Protein AF-A0ABD3W2B3-F1 (afdb_monomer_lite)

Sequence (130 aa):
MLRKELNAIHKDKLRQQSLKRHQSCDLVMLSTSSATTSIPDLVMSLMLSTSSATTSIPDLVMSMMLSTSSATTSIPDLVKSLMLSTSSATTSIPDLVVSMMLSTSSATTSIPDLVMSMMLPKQLSYYKYP

pLDDT: mean 70.66, std 10.58, range [43.78, 86.06]

Structure (mmCIF, N/CA/C/O backbone):
data_AF-A0ABD3W2B3-F1
#
_entry.id   AF-A0ABD3W2B3-F1
#
loop_
_atom_site.group_PDB
_atom_site.id
_atom_site.type_symbol
_atom_site.label_atom_id
_atom_site.label_alt_id
_atom_site.label_comp_id
_atom_site.label_asym_id
_atom_site.label_entity_id
_atom_site.label_seq_id
_atom_site.pdbx_PDB_ins_code
_atom_site.Cartn_x
_atom_site.Cartn_y
_atom_site.Cartn_z
_atom_site.occupancy
_atom_site.B_iso_or_equiv
_atom_site.auth_seq_id
_atom_site.auth_comp_id
_atom_site.auth_asym_id
_atom_site.auth_atom_id
_atom_site.pdbx_PDB_model_num
ATOM 1 N N . MET A 1 1 ? 26.227 -6.072 -41.395 1.00 60.66 1 MET A N 1
ATOM 2 C CA . MET A 1 1 ? 26.556 -6.548 -40.032 1.00 60.66 1 MET A CA 1
ATOM 3 C C . MET A 1 1 ? 26.415 -5.426 -38.999 1.00 60.66 1 MET A C 1
ATOM 5 O O . MET A 1 1 ? 25.561 -5.536 -38.133 1.00 60.66 1 MET A O 1
ATOM 9 N N . LEU A 1 2 ? 27.101 -4.293 -39.193 1.00 55.41 2 LEU A N 1
ATOM 10 C CA . LEU A 1 2 ? 27.099 -3.106 -38.312 1.00 55.41 2 LEU A CA 1
ATOM 11 C C . LEU A 1 2 ? 25.719 -2.542 -37.897 1.00 55.41 2 LEU A C 1
ATOM 13 O O . LEU A 1 2 ? 25.548 -2.106 -36.766 1.00 55.41 2 LEU A O 1
ATOM 17 N N . ARG A 1 3 ? 24.701 -2.573 -38.772 1.00 58.00 3 ARG A N 1
ATOM 18 C CA . ARG A 1 3 ? 23.355 -2.056 -38.435 1.00 58.00 3 ARG A CA 1
ATOM 19 C C . ARG A 1 3 ? 22.603 -2.905 -37.399 1.00 58.00 3 ARG A C 1
ATOM 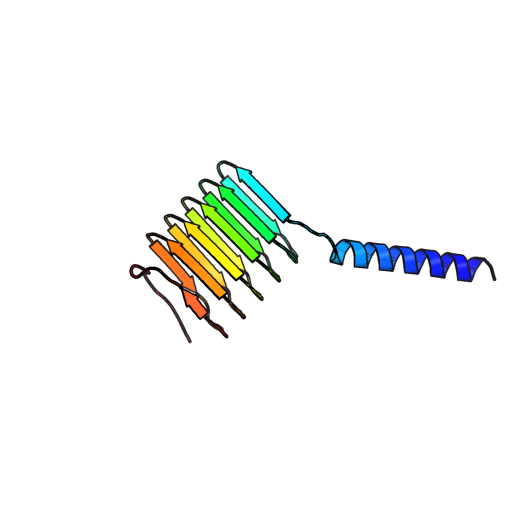21 O O . ARG A 1 3 ? 21.794 -2.368 -36.653 1.00 58.00 3 ARG A O 1
ATOM 28 N N . LYS A 1 4 ? 22.851 -4.222 -37.353 1.00 61.97 4 LYS A N 1
ATOM 29 C CA . LYS A 1 4 ? 22.200 -5.120 -36.381 1.00 61.97 4 LYS A CA 1
ATOM 30 C C . LYS A 1 4 ? 22.791 -4.930 -34.981 1.00 61.97 4 LYS A C 1
ATOM 32 O O . LYS A 1 4 ? 22.036 -4.849 -34.021 1.00 61.97 4 LYS A O 1
ATOM 37 N N . GLU A 1 5 ? 24.110 -4.766 -34.910 1.00 58.91 5 GLU A N 1
ATOM 38 C CA . GLU A 1 5 ? 24.858 -4.419 -33.693 1.00 58.91 5 GLU A CA 1
ATOM 39 C C . GLU A 1 5 ? 24.374 -3.087 -33.099 1.00 58.91 5 GLU A C 1
ATOM 41 O O . GLU A 1 5 ? 24.026 -3.019 -31.924 1.00 58.91 5 GLU A O 1
ATOM 46 N N . LEU A 1 6 ? 24.234 -2.044 -33.928 1.00 57.84 6 LEU A N 1
ATOM 47 C CA . LEU A 1 6 ? 23.780 -0.726 -33.468 1.00 57.84 6 LEU A CA 1
ATOM 48 C C . LEU A 1 6 ? 22.356 -0.761 -32.884 1.00 57.84 6 LEU A C 1
ATOM 50 O O . LEU A 1 6 ? 22.086 -0.141 -31.856 1.00 57.84 6 LEU A O 1
ATOM 54 N N . ASN A 1 7 ? 21.455 -1.528 -33.503 1.00 64.69 7 ASN A N 1
ATOM 55 C CA . ASN A 1 7 ? 20.090 -1.703 -33.004 1.00 64.69 7 ASN A CA 1
ATOM 56 C C . ASN A 1 7 ? 20.044 -2.522 -31.706 1.00 64.69 7 ASN A C 1
ATOM 58 O O . ASN A 1 7 ? 19.216 -2.239 -30.839 1.00 64.69 7 ASN A O 1
ATOM 62 N N . ALA A 1 8 ? 20.930 -3.510 -31.549 1.00 64.44 8 ALA A N 1
ATOM 63 C CA . ALA A 1 8 ? 21.057 -4.275 -30.312 1.00 64.44 8 ALA A CA 1
ATOM 64 C C . ALA A 1 8 ? 21.558 -3.388 -29.163 1.00 64.44 8 ALA A C 1
ATOM 66 O O . ALA A 1 8 ? 20.951 -3.387 -28.096 1.00 64.44 8 ALA A O 1
ATOM 67 N N . ILE A 1 9 ? 22.569 -2.551 -29.416 1.00 64.25 9 ILE A N 1
ATOM 68 C CA . ILE A 1 9 ? 23.102 -1.582 -28.447 1.00 64.25 9 ILE A CA 1
ATOM 69 C C . ILE A 1 9 ? 22.035 -0.552 -28.057 1.00 64.25 9 ILE A C 1
ATOM 71 O O . ILE A 1 9 ? 21.888 -0.225 -26.883 1.00 64.25 9 ILE A O 1
ATOM 75 N N . HIS A 1 10 ? 21.248 -0.053 -29.015 1.00 64.12 10 HIS A N 1
ATOM 76 C CA . HIS A 1 10 ? 20.179 0.905 -28.722 1.00 64.12 10 HIS A CA 1
ATOM 77 C C . HIS A 1 10 ? 19.052 0.277 -27.888 1.00 64.12 10 HIS A C 1
ATOM 79 O O . HIS A 1 10 ? 18.566 0.886 -26.936 1.00 64.12 10 HIS A O 1
ATOM 85 N N . LYS A 1 11 ? 18.673 -0.969 -28.196 1.00 63.16 11 LYS A N 1
ATOM 86 C CA . LYS A 1 11 ? 17.676 -1.730 -27.432 1.00 63.16 11 LYS A CA 1
ATOM 87 C C . LYS A 1 11 ? 18.167 -2.063 -26.024 1.00 63.16 11 LYS A C 1
ATOM 89 O O . LYS A 1 11 ? 17.379 -2.003 -25.084 1.00 63.16 11 LYS A O 1
ATOM 94 N N . ASP A 1 12 ? 19.450 -2.375 -25.876 1.00 67.69 12 ASP A N 1
ATOM 95 C CA . ASP A 1 12 ? 20.059 -2.626 -24.574 1.00 67.69 12 ASP A CA 1
ATOM 96 C C . ASP A 1 12 ? 20.162 -1.336 -23.758 1.00 67.69 12 ASP A C 1
ATOM 98 O O . ASP A 1 12 ? 19.796 -1.317 -22.592 1.00 67.69 12 ASP A O 1
ATOM 102 N N . LYS A 1 13 ? 20.488 -0.203 -24.391 1.00 67.00 13 LYS A N 1
ATOM 103 C CA . LYS A 1 13 ? 20.462 1.118 -23.748 1.00 67.00 13 LYS A CA 1
ATOM 104 C C . LYS A 1 13 ? 19.061 1.511 -23.276 1.00 67.00 13 LYS A C 1
ATOM 106 O O . LYS A 1 13 ? 18.927 2.033 -22.175 1.00 67.00 13 LYS A O 1
ATOM 111 N N . LEU A 1 14 ? 18.019 1.215 -24.058 1.00 56.56 14 LEU A N 1
ATOM 112 C CA . LEU 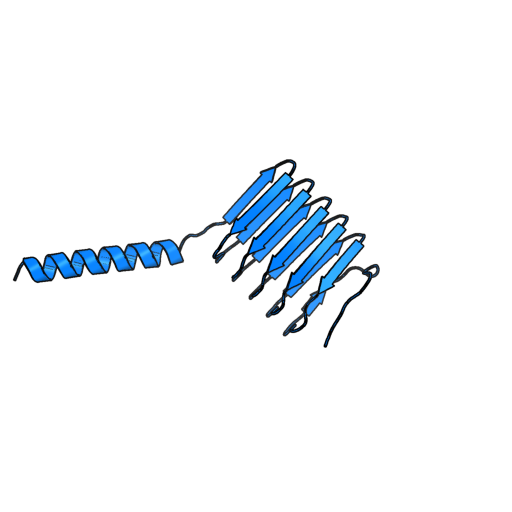A 1 14 ? 16.621 1.413 -23.654 1.00 56.56 14 LEU A CA 1
ATOM 113 C C . LEU A 1 14 ? 16.209 0.466 -22.519 1.00 56.56 14 LEU A C 1
ATOM 115 O O . LEU A 1 14 ? 15.501 0.883 -21.604 1.00 56.56 14 LEU A O 1
ATOM 119 N N . ARG A 1 15 ? 16.684 -0.786 -22.529 1.00 57.91 15 ARG A N 1
ATOM 120 C CA . ARG A 1 15 ? 16.473 -1.730 -21.422 1.00 57.91 15 ARG A CA 1
ATOM 121 C C . ARG A 1 15 ? 17.190 -1.296 -20.153 1.00 57.91 15 ARG A C 1
ATOM 123 O O . ARG A 1 15 ? 16.558 -1.295 -19.108 1.00 57.91 15 ARG A O 1
ATOM 130 N N . GLN A 1 16 ? 18.438 -0.853 -20.246 1.00 50.25 16 GLN A N 1
ATOM 131 C CA . GLN A 1 16 ? 19.208 -0.297 -19.137 1.00 50.25 16 GLN A CA 1
ATOM 132 C C . GLN A 1 16 ? 18.590 1.008 -18.629 1.00 50.25 16 GLN A C 1
ATOM 134 O O . GLN A 1 16 ? 18.539 1.222 -17.429 1.00 50.25 16 GLN A O 1
ATOM 139 N N . GLN A 1 17 ? 18.049 1.863 -19.501 1.00 49.47 17 GLN A N 1
ATOM 140 C CA . GLN A 1 17 ? 17.324 3.071 -19.100 1.00 49.47 17 GLN A CA 1
ATOM 141 C C . GLN A 1 17 ? 16.005 2.732 -18.395 1.00 49.47 17 GLN A C 1
ATOM 143 O O . GLN A 1 17 ? 15.679 3.350 -17.386 1.00 49.47 17 GLN A O 1
ATOM 148 N N . SER A 1 18 ? 15.263 1.731 -18.876 1.00 51.53 18 SER A N 1
ATOM 149 C CA . SER A 1 18 ? 14.045 1.257 -18.211 1.00 51.53 18 SER A CA 1
ATOM 150 C C . SER A 1 18 ? 14.353 0.548 -16.888 1.00 51.53 18 SER A C 1
ATOM 152 O O . SER A 1 18 ? 13.635 0.751 -15.916 1.00 51.53 18 SER A O 1
ATOM 154 N N . LEU A 1 19 ? 15.450 -0.210 -16.818 1.00 47.72 19 LEU A N 1
ATOM 155 C CA . LEU A 1 19 ? 15.936 -0.846 -15.594 1.00 47.72 19 LEU A CA 1
ATOM 156 C C . LEU A 1 19 ? 16.465 0.195 -14.597 1.00 47.72 19 LEU A C 1
ATOM 158 O O . LEU A 1 19 ? 16.249 0.055 -13.401 1.00 47.72 19 LEU A O 1
ATOM 162 N N . LYS A 1 20 ? 17.064 1.290 -15.084 1.00 47.66 20 LYS A N 1
ATOM 163 C CA . LYS A 1 20 ? 17.516 2.424 -14.266 1.00 47.66 20 LYS A CA 1
ATOM 164 C C . LYS A 1 20 ? 16.359 3.259 -13.725 1.00 47.66 20 LYS A C 1
ATOM 166 O O . LYS A 1 20 ? 16.455 3.740 -12.605 1.00 47.66 20 LYS A O 1
ATOM 171 N N . ARG A 1 21 ? 15.240 3.361 -14.457 1.00 50.12 21 ARG A N 1
ATOM 172 C CA . ARG A 1 21 ? 13.974 3.881 -13.905 1.00 50.12 21 ARG A CA 1
ATOM 173 C C . ARG A 1 21 ? 13.383 2.950 -12.839 1.00 50.12 21 ARG A C 1
ATOM 175 O O . ARG A 1 21 ? 12.818 3.442 -11.877 1.00 50.12 21 ARG A O 1
ATOM 182 N N . HIS A 1 22 ? 13.582 1.636 -12.963 1.00 45.41 22 HIS A N 1
ATOM 183 C CA . HIS A 1 22 ? 13.223 0.655 -11.926 1.00 45.41 22 HIS A CA 1
ATOM 184 C C . HIS A 1 22 ? 14.216 0.579 -10.749 1.00 45.41 22 HIS A C 1
ATOM 186 O O . HIS A 1 22 ? 13.943 -0.102 -9.766 1.00 45.41 22 HIS A O 1
ATOM 192 N N . GLN A 1 23 ? 15.347 1.285 -10.824 1.00 43.78 23 GLN A N 1
ATOM 193 C CA . GLN A 1 23 ? 16.321 1.448 -9.741 1.00 43.78 23 GLN A CA 1
ATOM 194 C C . GLN A 1 23 ? 16.376 2.898 -9.242 1.00 43.78 23 GLN A C 1
ATOM 196 O O . GLN A 1 23 ? 17.385 3.301 -8.664 1.00 43.78 23 GLN A O 1
ATOM 201 N N . SER A 1 24 ? 15.331 3.703 -9.483 1.00 49.75 24 SER A N 1
ATOM 202 C CA . SER A 1 24 ? 15.265 5.054 -8.927 1.00 49.75 24 SER A CA 1
ATOM 203 C C . SER A 1 24 ? 15.166 4.941 -7.408 1.00 49.75 24 SER A C 1
ATOM 205 O O . SER A 1 24 ? 14.122 4.618 -6.842 1.00 49.75 24 SER A O 1
ATOM 207 N N . CYS A 1 25 ? 16.316 5.106 -6.761 1.00 47.88 25 CYS A N 1
ATOM 208 C CA . CYS A 1 25 ? 16.506 5.206 -5.325 1.00 47.88 25 CYS A CA 1
ATOM 209 C C . CYS A 1 25 ? 15.833 6.484 -4.804 1.00 47.88 25 CYS A C 1
ATOM 211 O O . CYS A 1 25 ? 16.513 7.390 -4.330 1.00 47.88 25 CYS A O 1
ATOM 213 N N . ASP A 1 26 ? 14.515 6.597 -4.922 1.00 62.06 26 ASP A N 1
ATOM 214 C CA . ASP A 1 26 ? 13.806 7.801 -4.515 1.00 62.06 26 ASP A CA 1
ATOM 215 C C . ASP A 1 26 ? 13.458 7.683 -3.032 1.00 62.06 26 ASP A C 1
ATOM 217 O O . ASP A 1 26 ? 12.438 7.120 -2.633 1.00 62.06 26 ASP A O 1
ATOM 221 N N . LEU A 1 27 ? 14.369 8.188 -2.198 1.00 61.72 27 LEU A N 1
ATOM 222 C CA . LEU A 1 27 ? 13.975 8.764 -0.922 1.00 61.72 27 LEU A CA 1
ATOM 223 C C . LEU A 1 27 ? 13.389 10.137 -1.246 1.00 61.72 27 LEU A C 1
ATOM 225 O O . LEU A 1 27 ? 14.116 11.091 -1.521 1.00 61.72 27 LEU A O 1
ATOM 229 N N . VAL A 1 28 ? 12.065 10.225 -1.234 1.00 67.38 28 VAL A N 1
ATOM 230 C CA . VAL A 1 28 ? 11.356 11.485 -1.453 1.00 67.38 28 VAL A CA 1
ATOM 231 C C . VAL A 1 28 ? 11.123 12.138 -0.094 1.00 67.38 28 VAL A C 1
ATOM 233 O O . VAL A 1 28 ? 10.443 11.565 0.755 1.00 67.38 28 VAL A O 1
ATOM 236 N N . MET A 1 29 ? 11.700 13.321 0.128 1.00 66.38 29 MET A N 1
ATOM 237 C CA . MET A 1 29 ? 11.490 14.116 1.342 1.00 66.38 29 MET A CA 1
ATOM 238 C C . MET A 1 29 ? 10.773 15.414 0.979 1.00 66.38 29 MET A C 1
ATOM 240 O O . MET A 1 29 ? 11.328 16.251 0.267 1.00 66.38 29 MET A O 1
ATOM 244 N N . LEU A 1 30 ? 9.538 15.577 1.452 1.00 66.50 30 LEU A N 1
ATOM 245 C CA . LEU A 1 30 ? 8.745 16.789 1.239 1.00 66.50 30 LEU A CA 1
ATOM 246 C C . LEU A 1 30 ? 8.407 17.441 2.585 1.00 66.50 30 LEU A C 1
ATOM 248 O O . LEU A 1 30 ? 7.863 16.793 3.481 1.00 66.50 30 LEU A O 1
ATOM 252 N N . SER A 1 31 ? 8.688 18.742 2.683 1.00 65.94 31 SER A N 1
ATOM 253 C CA . SER A 1 31 ? 8.371 19.578 3.845 1.00 65.94 31 SER A CA 1
ATOM 254 C C . SER A 1 31 ? 7.677 20.856 3.381 1.00 65.94 31 SER A C 1
ATOM 256 O O . SER A 1 31 ? 8.320 21.772 2.872 1.00 65.94 31 SER A O 1
ATOM 258 N N . THR A 1 32 ? 6.355 20.912 3.519 1.00 65.75 32 THR A N 1
ATOM 259 C CA . THR A 1 32 ? 5.508 22.038 3.089 1.00 65.75 32 THR A CA 1
ATOM 260 C C . THR A 1 32 ? 4.353 22.240 4.073 1.00 65.75 32 THR A C 1
ATOM 262 O O . THR A 1 32 ? 4.026 21.356 4.856 1.00 65.75 32 THR A O 1
ATOM 265 N N . SER A 1 33 ? 3.685 23.396 4.059 1.00 63.75 33 SER A N 1
ATOM 266 C CA . SER A 1 33 ? 2.498 23.602 4.910 1.00 63.75 33 SER A CA 1
ATOM 267 C C . SER A 1 33 ? 1.337 22.672 4.524 1.00 63.75 33 SER A C 1
ATOM 269 O O . SER A 1 33 ? 0.591 22.211 5.383 1.00 63.75 33 SER A O 1
ATOM 271 N N . SER A 1 34 ? 1.215 22.344 3.237 1.00 67.62 34 SER A N 1
ATOM 272 C CA . SER A 1 34 ? 0.269 21.364 2.704 1.00 67.62 34 SER A CA 1
ATOM 273 C C . SER A 1 34 ? 0.904 20.641 1.522 1.00 67.62 34 SER A C 1
ATOM 275 O O . SER A 1 34 ? 1.612 21.272 0.732 1.00 67.62 34 SER A O 1
ATOM 277 N N . ALA A 1 35 ? 0.648 19.343 1.381 1.00 67.06 35 ALA A N 1
ATOM 278 C CA . ALA A 1 35 ? 1.117 18.559 0.243 1.00 67.06 35 ALA A CA 1
ATOM 279 C C . ALA A 1 35 ? 0.013 17.666 -0.316 1.00 67.06 35 ALA A C 1
ATOM 281 O O . ALA A 1 35 ? -0.679 16.970 0.428 1.00 67.06 35 ALA A O 1
ATOM 282 N N . THR A 1 36 ? -0.085 17.662 -1.641 1.00 71.69 36 THR A N 1
ATOM 283 C CA . THR A 1 36 ? -0.823 16.652 -2.393 1.00 71.69 36 THR A CA 1
ATOM 284 C C . THR A 1 36 ? 0.183 15.925 -3.260 1.00 71.69 36 THR A C 1
ATOM 286 O O . THR A 1 36 ? 0.768 16.525 -4.163 1.00 71.69 36 THR A O 1
ATOM 289 N N . THR A 1 37 ? 0.405 14.650 -2.965 1.00 67.44 37 THR A N 1
ATOM 290 C CA . THR A 1 37 ? 1.449 13.858 -3.610 1.00 67.44 37 THR A CA 1
ATOM 291 C C . THR A 1 37 ? 0.816 12.644 -4.272 1.00 67.44 37 THR A C 1
ATOM 293 O O . THR A 1 37 ? 0.162 11.834 -3.613 1.00 67.44 37 THR A O 1
ATOM 296 N N . SER A 1 38 ? 1.024 12.521 -5.581 1.00 70.88 38 SER A N 1
ATOM 297 C CA . SER A 1 38 ? 0.655 11.343 -6.364 1.00 70.88 38 SER A CA 1
ATOM 298 C C . SER A 1 38 ? 1.928 10.733 -6.928 1.00 70.88 38 SER A C 1
ATOM 300 O O . SER A 1 38 ? 2.562 11.339 -7.793 1.00 70.88 38 SER A O 1
ATOM 302 N N . ILE A 1 39 ? 2.309 9.559 -6.433 1.00 67.62 39 ILE A N 1
ATOM 303 C CA . ILE A 1 39 ? 3.499 8.836 -6.898 1.00 67.62 39 ILE A CA 1
ATOM 304 C C . ILE A 1 39 ? 3.010 7.532 -7.521 1.00 67.62 39 ILE A C 1
ATOM 306 O O . ILE A 1 39 ? 2.407 6.752 -6.794 1.00 67.62 39 ILE A O 1
ATOM 310 N N . PRO A 1 40 ? 3.215 7.300 -8.831 1.00 64.69 40 PRO A N 1
ATOM 311 C CA . PRO A 1 40 ? 2.710 6.098 -9.490 1.00 64.69 40 PRO A CA 1
ATOM 312 C C . PRO A 1 40 ? 3.365 4.823 -8.947 1.00 64.69 40 PRO A C 1
ATOM 314 O O . PRO A 1 40 ? 2.643 3.895 -8.621 1.00 64.69 40 PRO A O 1
ATOM 317 N N . ASP A 1 41 ? 4.687 4.832 -8.750 1.00 67.88 41 ASP A N 1
ATOM 318 C CA . ASP A 1 41 ? 5.432 3.700 -8.194 1.00 67.88 41 ASP A CA 1
ATOM 319 C C . ASP A 1 41 ? 6.435 4.207 -7.158 1.00 67.88 41 ASP A C 1
ATOM 321 O O . ASP A 1 41 ? 7.282 5.050 -7.480 1.00 67.88 41 ASP A O 1
ATOM 325 N N . LEU A 1 42 ? 6.386 3.689 -5.928 1.00 68.06 42 LEU A N 1
ATOM 326 C CA . LEU A 1 42 ? 7.415 3.971 -4.930 1.00 68.06 42 LEU A CA 1
ATOM 327 C C . LEU A 1 42 ? 8.089 2.690 -4.439 1.00 68.06 42 LEU A C 1
ATOM 329 O O . LEU A 1 42 ? 7.527 1.887 -3.691 1.00 68.06 42 LEU A O 1
ATOM 333 N N . VAL A 1 43 ? 9.359 2.540 -4.814 1.00 64.44 43 VAL A N 1
ATOM 334 C CA . VAL A 1 43 ? 10.129 1.322 -4.531 1.00 64.44 43 VAL A CA 1
ATOM 335 C C . VAL A 1 43 ? 10.837 1.372 -3.171 1.00 64.44 43 VAL A C 1
ATOM 337 O O . VAL A 1 43 ? 11.037 0.322 -2.563 1.00 64.44 43 VAL A O 1
ATOM 340 N N . MET A 1 44 ? 11.211 2.564 -2.678 1.00 71.00 44 MET A N 1
ATOM 341 C CA . MET A 1 44 ? 12.133 2.712 -1.538 1.00 71.00 44 MET A CA 1
ATOM 342 C C . MET A 1 44 ? 11.561 3.459 -0.329 1.00 71.00 44 MET A C 1
ATOM 344 O O . MET A 1 44 ? 11.269 2.818 0.679 1.00 71.00 44 MET A O 1
ATOM 348 N N . SER A 1 45 ? 11.421 4.789 -0.337 1.00 77.12 45 SER A N 1
ATOM 349 C CA . SER A 1 45 ? 10.869 5.484 0.839 1.00 77.12 45 SER A CA 1
ATOM 350 C C . SER A 1 45 ? 10.271 6.853 0.555 1.00 77.12 45 SER A C 1
ATOM 352 O O . SER A 1 45 ? 10.880 7.671 -0.126 1.00 77.12 45 SER A O 1
ATOM 354 N N . LEU A 1 46 ? 9.117 7.139 1.162 1.00 76.94 46 LEU A N 1
ATOM 355 C CA . LEU A 1 46 ? 8.532 8.483 1.202 1.00 76.94 46 LEU A CA 1
ATOM 356 C C . LEU A 1 46 ? 8.537 8.987 2.639 1.00 76.94 46 LEU A C 1
ATOM 358 O O . LEU A 1 46 ? 7.978 8.335 3.518 1.00 76.94 46 LEU A O 1
ATOM 362 N N . MET A 1 47 ? 9.118 10.162 2.858 1.00 79.31 47 MET A N 1
ATOM 363 C CA . MET A 1 47 ? 8.974 10.919 4.097 1.00 79.31 47 MET A CA 1
ATOM 364 C C . MET A 1 47 ? 8.247 12.230 3.811 1.00 79.31 47 MET A C 1
ATOM 366 O O . MET A 1 47 ? 8.711 13.048 3.013 1.00 79.31 47 MET A O 1
ATOM 370 N N . LEU A 1 48 ? 7.115 12.440 4.477 1.00 74.62 48 LEU A N 1
ATOM 371 C CA . LEU A 1 48 ? 6.309 13.645 4.319 1.00 74.62 48 LEU A CA 1
ATOM 372 C C . LEU A 1 48 ? 6.039 14.287 5.677 1.00 74.62 48 LEU A C 1
ATOM 374 O O . LEU A 1 48 ? 5.433 13.662 6.550 1.00 74.62 48 LEU A O 1
ATOM 378 N N . SER A 1 49 ? 6.456 15.544 5.820 1.00 77.38 49 SER A N 1
ATOM 379 C CA . SER A 1 49 ? 6.271 16.338 7.035 1.00 77.38 49 SER A CA 1
ATOM 380 C C . SER A 1 49 ? 5.539 17.633 6.704 1.00 77.38 49 SER A C 1
ATOM 382 O O . SER A 1 49 ? 6.139 18.586 6.208 1.00 77.38 49 SER A O 1
ATOM 384 N N . THR A 1 50 ? 4.230 17.676 6.947 1.00 72.88 50 THR A N 1
ATOM 385 C CA . THR A 1 50 ? 3.368 18.810 6.566 1.00 72.88 50 THR A CA 1
ATOM 386 C C . THR A 1 50 ? 2.262 19.050 7.587 1.00 72.88 50 THR A C 1
ATOM 388 O O . THR A 1 50 ? 1.975 18.186 8.402 1.00 72.88 50 THR A O 1
ATOM 391 N N . SER A 1 51 ? 1.586 20.201 7.580 1.00 73.00 51 SER A N 1
ATOM 392 C CA . SER A 1 51 ? 0.401 20.364 8.445 1.00 73.00 51 SER A CA 1
ATOM 393 C C . SER A 1 51 ? -0.778 19.528 7.934 1.00 73.00 51 SER A C 1
ATOM 395 O O . SER A 1 51 ? -1.506 18.932 8.727 1.00 73.00 51 SER A O 1
ATOM 397 N N . SER A 1 52 ? -0.932 19.434 6.612 1.00 72.94 52 SER A N 1
ATOM 398 C CA . SER A 1 52 ? -1.930 18.593 5.948 1.00 72.94 52 SER A CA 1
ATOM 399 C C . SER A 1 52 ? -1.307 17.823 4.786 1.00 72.94 52 SER A C 1
ATOM 401 O O . SER A 1 52 ? -0.515 18.385 4.020 1.00 72.94 52 SER A O 1
ATOM 403 N N . ALA A 1 53 ? -1.652 16.545 4.643 1.00 74.31 53 ALA A N 1
ATOM 404 C CA . ALA A 1 53 ? -1.207 15.720 3.526 1.00 74.31 53 ALA A CA 1
ATOM 405 C C . ALA A 1 53 ? -2.345 14.916 2.906 1.00 74.31 53 ALA A C 1
ATOM 407 O O . ALA A 1 53 ? -3.133 14.282 3.608 1.00 74.31 53 ALA A O 1
ATOM 408 N N . THR A 1 54 ? -2.369 14.890 1.577 1.00 78.69 54 THR A N 1
ATOM 409 C CA . THR A 1 54 ? -3.114 13.901 0.797 1.00 78.69 54 THR A CA 1
ATOM 410 C C . THR A 1 54 ? -2.129 13.126 -0.062 1.00 78.69 54 THR A C 1
ATOM 412 O O . THR A 1 54 ? -1.470 13.704 -0.929 1.00 78.69 54 THR A O 1
ATOM 415 N N . THR A 1 55 ? -2.025 11.824 0.181 1.00 76.69 55 THR A N 1
ATOM 416 C CA . THR A 1 55 ? -1.059 10.954 -0.490 1.00 76.69 55 THR A CA 1
ATOM 417 C C . THR A 1 55 ? -1.786 9.805 -1.174 1.00 76.69 55 THR A C 1
ATOM 419 O O . THR A 1 55 ? -2.540 9.071 -0.534 1.00 76.69 55 THR A O 1
ATOM 422 N N . SER A 1 56 ? -1.533 9.640 -2.471 1.00 79.00 56 SER A N 1
ATOM 423 C CA . SER A 1 56 ? -2.023 8.512 -3.262 1.00 79.00 56 SER A CA 1
ATOM 424 C C . SER A 1 56 ? -0.843 7.811 -3.918 1.00 79.00 56 SER A C 1
ATOM 426 O O . SER A 1 56 ? -0.115 8.430 -4.700 1.00 79.00 56 SER A O 1
ATOM 428 N N . ILE A 1 57 ? -0.654 6.534 -3.597 1.00 73.31 57 ILE A N 1
ATOM 429 C CA . ILE A 1 57 ? 0.404 5.700 -4.176 1.00 73.31 57 ILE A CA 1
ATOM 430 C C . ILE A 1 57 ? -0.216 4.360 -4.555 1.00 73.31 57 ILE A C 1
ATOM 432 O O . ILE A 1 57 ? -0.603 3.646 -3.639 1.00 73.31 57 ILE A O 1
ATOM 436 N N . PRO A 1 58 ? -0.344 4.030 -5.851 1.00 74.56 58 PRO A N 1
ATOM 437 C CA . PRO A 1 58 ? -0.817 2.726 -6.307 1.00 74.56 58 PRO A CA 1
ATOM 438 C C . PRO A 1 58 ? 0.002 1.580 -5.704 1.00 74.56 58 PRO A C 1
ATOM 440 O O . PRO A 1 58 ? -0.562 0.758 -4.987 1.00 74.56 58 PRO A O 1
ATOM 443 N N . ASP A 1 59 ? 1.327 1.632 -5.885 1.00 73.25 59 ASP A N 1
ATOM 444 C CA . ASP A 1 59 ? 2.235 0.560 -5.480 1.00 73.25 59 ASP A CA 1
ATOM 445 C C . ASP A 1 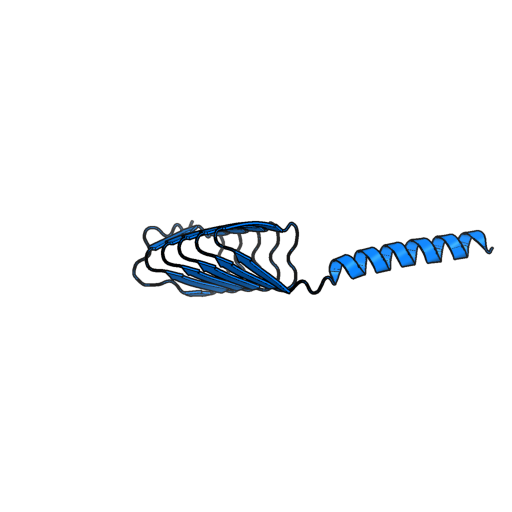59 ? 3.331 1.084 -4.540 1.00 73.25 59 ASP A C 1
ATOM 447 O O . ASP A 1 59 ? 4.223 1.848 -4.942 1.00 73.25 59 ASP A O 1
ATOM 451 N N . LEU A 1 60 ? 3.292 0.656 -3.271 1.00 74.38 60 LEU A N 1
ATOM 452 C CA . LEU A 1 60 ? 4.330 0.952 -2.282 1.00 74.38 60 LEU A CA 1
ATOM 453 C C . LEU A 1 60 ? 5.057 -0.320 -1.822 1.00 74.38 60 LEU A C 1
ATOM 455 O O . LEU A 1 60 ? 4.532 -1.143 -1.069 1.00 74.38 60 LEU A O 1
ATOM 459 N N . VAL A 1 61 ? 6.335 -0.435 -2.193 1.00 72.00 61 VAL A N 1
ATOM 460 C CA . VAL A 1 61 ? 7.121 -1.663 -1.966 1.00 72.00 61 VAL A CA 1
ATOM 461 C C . VAL A 1 61 ? 7.883 -1.670 -0.636 1.00 72.00 61 VAL A C 1
ATOM 463 O O . VAL A 1 61 ? 8.162 -2.741 -0.094 1.00 72.00 61 VAL A O 1
ATOM 466 N N . MET A 1 62 ? 8.268 -0.509 -0.095 1.00 77.19 62 MET A N 1
ATOM 467 C CA . MET A 1 62 ? 9.136 -0.438 1.094 1.00 77.19 62 MET A CA 1
ATOM 468 C C . MET A 1 62 ? 8.546 0.318 2.272 1.00 77.19 62 MET A C 1
ATOM 470 O O . MET A 1 62 ? 8.027 -0.307 3.192 1.00 77.19 62 MET A O 1
ATOM 474 N N . SER A 1 63 ? 8.670 1.637 2.316 1.00 81.69 63 SER A N 1
ATOM 475 C CA . SER A 1 63 ? 8.226 2.360 3.502 1.00 81.69 63 SER A CA 1
ATOM 476 C C . SER A 1 63 ? 7.678 3.732 3.198 1.00 81.69 63 SER A C 1
ATOM 478 O O . SER A 1 63 ? 8.201 4.471 2.370 1.00 81.69 63 SER A O 1
ATOM 480 N N . MET A 1 64 ? 6.633 4.097 3.923 1.00 80.75 64 MET A N 1
ATOM 481 C CA . MET A 1 64 ? 6.149 5.465 3.977 1.00 80.75 64 MET A CA 1
ATOM 482 C C . MET A 1 64 ? 6.131 5.923 5.428 1.00 80.75 64 MET A C 1
ATOM 484 O O . MET A 1 64 ? 5.679 5.202 6.315 1.00 80.75 64 MET A O 1
ATOM 488 N N . ME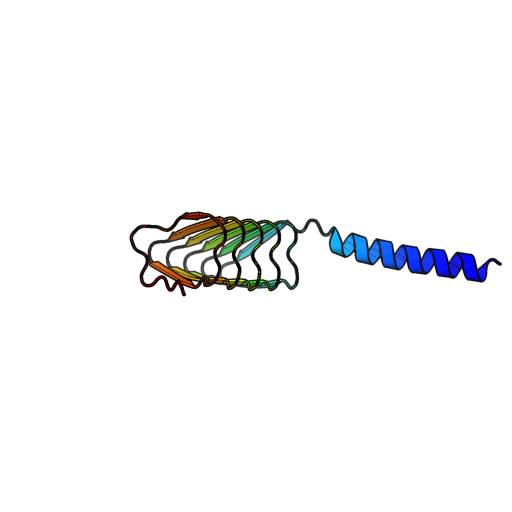T A 1 65 ? 6.622 7.136 5.648 1.00 84.56 65 MET A N 1
ATOM 489 C CA . MET A 1 65 ? 6.548 7.849 6.909 1.00 84.56 65 MET A CA 1
ATOM 490 C C . MET A 1 65 ? 5.828 9.177 6.680 1.00 84.56 65 MET A C 1
ATOM 492 O O . MET A 1 65 ? 6.326 10.045 5.962 1.00 84.56 65 MET A O 1
ATOM 496 N N . LEU A 1 66 ? 4.661 9.343 7.295 1.00 80.50 66 LEU A N 1
ATOM 497 C CA . LEU A 1 66 ? 3.917 10.602 7.300 1.00 80.50 66 LEU A CA 1
ATOM 498 C C . LEU A 1 66 ? 3.898 11.182 8.710 1.00 80.50 66 LEU A C 1
ATOM 500 O O . LEU A 1 66 ? 3.504 10.499 9.652 1.00 80.50 66 LEU A O 1
ATOM 504 N N . SER A 1 67 ? 4.291 12.444 8.847 1.00 82.88 67 SER A N 1
ATOM 505 C CA . SER A 1 67 ? 4.193 13.211 10.090 1.00 82.88 67 SER A CA 1
ATOM 506 C C . SER A 1 67 ? 3.413 14.493 9.834 1.00 82.88 67 SER A C 1
ATOM 508 O O . SER A 1 67 ? 3.961 15.454 9.294 1.00 82.88 67 SER A O 1
ATOM 510 N N . THR A 1 68 ? 2.124 14.508 10.174 1.00 77.50 68 THR A N 1
ATOM 511 C CA . THR A 1 68 ? 1.245 15.645 9.856 1.00 77.50 68 THR A CA 1
ATOM 512 C C . THR A 1 68 ? 0.194 15.930 10.916 1.00 77.50 68 THR A C 1
ATOM 514 O O . THR A 1 68 ? -0.070 15.100 11.768 1.00 77.50 68 THR A O 1
ATOM 517 N N . SER A 1 69 ? -0.453 17.097 10.908 1.00 79.94 69 SER A N 1
ATOM 518 C CA . SER A 1 69 ? -1.620 17.300 11.787 1.00 79.94 69 SER A CA 1
ATOM 519 C C . SER A 1 69 ? -2.839 16.538 11.260 1.00 79.94 69 SER A C 1
ATOM 521 O O . SER A 1 69 ? -3.567 15.924 12.039 1.00 79.94 69 SER A O 1
ATOM 523 N N . SER A 1 70 ? -3.026 16.528 9.939 1.00 79.00 70 SER A N 1
ATOM 524 C CA . SER A 1 70 ? -4.065 15.762 9.249 1.00 79.00 70 SER A CA 1
ATOM 525 C C . SER A 1 70 ? -3.490 15.015 8.045 1.00 79.00 70 SER A C 1
ATOM 527 O O . SER A 1 70 ? -2.694 15.579 7.286 1.00 79.00 70 SER A O 1
ATOM 529 N N . ALA A 1 71 ? -3.870 13.752 7.862 1.00 79.19 71 ALA A N 1
ATOM 530 C CA . ALA A 1 71 ? -3.459 12.950 6.714 1.00 79.19 71 ALA A CA 1
ATOM 531 C C . ALA A 1 71 ? -4.620 12.175 6.101 1.00 79.19 71 ALA A C 1
ATOM 533 O O . ALA A 1 71 ? -5.401 11.539 6.807 1.00 79.19 71 ALA A O 1
ATOM 534 N N . THR A 1 72 ? -4.660 12.155 4.773 1.00 83.38 72 THR A N 1
ATOM 535 C CA . THR A 1 72 ? -5.445 11.197 3.993 1.00 83.38 72 THR A CA 1
ATOM 536 C C . THR A 1 72 ? -4.493 10.388 3.127 1.00 83.38 72 THR A C 1
ATOM 538 O O . THR A 1 72 ? -3.768 10.955 2.310 1.00 83.38 72 THR A O 1
ATOM 541 N N . THR A 1 73 ? -4.472 9.073 3.323 1.00 81.44 73 THR A N 1
ATOM 542 C CA . THR A 1 73 ? -3.555 8.163 2.629 1.00 81.44 73 THR A CA 1
ATOM 543 C C . THR A 1 73 ? -4.343 7.041 1.967 1.00 81.44 73 THR A C 1
ATOM 545 O O . THR A 1 73 ? -5.108 6.343 2.633 1.00 81.44 73 THR A O 1
ATOM 548 N N . SER A 1 74 ? -4.148 6.868 0.662 1.00 83.25 74 SER A N 1
ATOM 549 C CA . SER A 1 74 ? -4.730 5.772 -0.114 1.00 83.25 74 SER A CA 1
ATOM 550 C C . SER A 1 74 ? -3.622 4.994 -0.804 1.00 83.25 74 SER A C 1
ATOM 552 O O . SER A 1 74 ? -2.882 5.564 -1.611 1.00 83.25 74 SER A O 1
ATOM 554 N N . ILE A 1 75 ? -3.507 3.710 -0.472 1.00 78.62 75 ILE A N 1
ATOM 555 C CA . ILE A 1 75 ? -2.481 2.820 -1.019 1.00 78.62 75 ILE A CA 1
ATOM 556 C C . ILE A 1 75 ? -3.140 1.479 -1.337 1.00 78.62 75 ILE A C 1
ATOM 558 O O . ILE A 1 75 ? -3.410 0.744 -0.398 1.00 78.62 75 ILE A O 1
ATOM 562 N N . PRO A 1 76 ? -3.459 1.175 -2.605 1.00 79.75 76 PRO A N 1
ATOM 563 C CA . PRO A 1 76 ? -3.977 -0.124 -3.025 1.00 79.75 76 PRO A CA 1
ATOM 564 C C . PRO A 1 76 ? -3.117 -1.289 -2.528 1.00 79.75 76 PRO A C 1
ATOM 566 O O . PRO A 1 76 ? -3.634 -2.143 -1.814 1.00 79.75 76 PRO A O 1
ATOM 569 N N . ASP A 1 77 ? -1.813 -1.241 -2.817 1.00 77.69 77 ASP A N 1
ATOM 570 C CA . ASP A 1 77 ? -0.867 -2.306 -2.497 1.00 77.69 77 ASP A CA 1
ATOM 571 C C . ASP A 1 77 ? 0.287 -1.799 -1.623 1.00 77.69 77 ASP A C 1
ATOM 573 O O . ASP A 1 77 ? 1.138 -1.005 -2.049 1.00 77.69 77 ASP A O 1
ATOM 577 N N . LEU A 1 78 ? 0.346 -2.287 -0.378 1.00 78.31 78 LEU A N 1
ATOM 578 C CA . LEU A 1 78 ? 1.429 -1.998 0.559 1.00 78.31 78 LEU A CA 1
ATOM 579 C C . LEU A 1 78 ? 2.173 -3.265 0.993 1.00 78.31 78 LEU A C 1
ATOM 581 O O . LEU A 1 78 ? 1.695 -4.074 1.791 1.00 78.31 78 LEU A O 1
ATOM 585 N N . VAL A 1 79 ? 3.428 -3.376 0.557 1.00 74.69 79 VAL A N 1
ATOM 586 C CA . VAL A 1 79 ? 4.217 -4.603 0.740 1.00 74.69 79 VAL A CA 1
ATOM 587 C C . VAL A 1 79 ? 4.990 -4.651 2.061 1.00 74.69 79 VAL A C 1
ATOM 589 O O . VAL A 1 79 ? 5.214 -5.736 2.584 1.00 74.69 79 VAL A O 1
ATOM 592 N N . LYS A 1 80 ? 5.442 -3.522 2.625 1.00 80.75 80 LYS A N 1
ATOM 593 C CA . LYS A 1 80 ? 6.403 -3.546 3.752 1.00 80.75 80 LYS A CA 1
ATOM 594 C C . LYS A 1 80 ? 5.990 -2.740 4.982 1.00 80.75 80 LYS A C 1
ATOM 596 O O . LYS A 1 80 ? 5.756 -3.324 6.041 1.00 80.75 80 LYS A O 1
ATOM 601 N N . SER A 1 81 ? 5.967 -1.412 4.920 1.00 83.12 81 SER A N 1
ATOM 602 C CA . SER A 1 81 ? 5.684 -0.632 6.126 1.00 83.12 81 SER A CA 1
ATOM 603 C C . SER A 1 81 ? 5.038 0.715 5.861 1.00 83.12 81 SER A C 1
ATOM 605 O O . SER A 1 81 ? 5.452 1.461 4.975 1.00 83.12 81 SER A O 1
ATOM 607 N N . LEU A 1 82 ? 4.062 1.060 6.692 1.00 82.44 82 LEU A N 1
ATOM 608 C CA . LEU A 1 82 ? 3.531 2.411 6.786 1.00 82.44 82 LEU A CA 1
ATOM 609 C C . LEU A 1 82 ? 3.585 2.891 8.231 1.00 82.44 82 LEU A C 1
ATOM 611 O O . LEU A 1 82 ? 3.027 2.259 9.126 1.00 82.44 82 LEU A O 1
ATOM 615 N N . MET A 1 83 ? 4.237 4.031 8.437 1.00 86.06 83 MET A N 1
ATOM 616 C CA . MET A 1 83 ? 4.245 4.764 9.694 1.00 86.06 83 MET A CA 1
ATOM 617 C C . MET A 1 83 ? 3.536 6.101 9.500 1.00 86.06 83 MET A C 1
ATOM 619 O O . MET A 1 83 ? 3.955 6.934 8.699 1.00 86.06 83 MET A O 1
ATOM 623 N N . LEU A 1 84 ? 2.472 6.324 10.257 1.00 81.75 84 LEU A N 1
ATOM 624 C CA . LEU A 1 84 ? 1.691 7.557 10.235 1.00 81.75 84 LEU A CA 1
ATOM 625 C C . LEU A 1 84 ? 1.652 8.133 11.648 1.00 81.75 84 LEU A C 1
ATOM 627 O O . LEU A 1 84 ? 1.108 7.512 12.557 1.00 81.75 84 LEU A O 1
ATOM 631 N N . SER A 1 85 ? 2.216 9.321 11.827 1.00 84.44 85 SER A N 1
ATOM 632 C CA . SER A 1 85 ? 2.207 10.075 13.080 1.00 84.44 85 SER A CA 1
ATOM 633 C C . SER A 1 85 ? 1.400 11.348 12.878 1.00 84.44 85 SER A C 1
ATOM 635 O O . SER A 1 85 ? 1.921 12.330 12.346 1.00 84.44 85 SER A O 1
ATOM 637 N N . THR A 1 86 ? 0.117 11.333 13.245 1.00 76.81 86 THR A N 1
ATOM 638 C CA . THR A 1 86 ? -0.764 12.479 12.989 1.00 76.81 86 THR A CA 1
ATOM 639 C C . THR A 1 86 ? -1.785 12.761 14.078 1.00 76.81 86 THR A C 1
ATOM 641 O O . THR A 1 86 ? -2.103 11.900 14.882 1.00 76.81 86 THR A O 1
ATOM 644 N N . SER A 1 87 ? -2.344 13.970 14.153 1.00 80.38 87 SER A N 1
ATOM 645 C CA . SER A 1 87 ? -3.469 14.207 15.076 1.00 80.38 87 SER A CA 1
ATOM 646 C C . SER A 1 87 ? -4.750 13.538 14.566 1.00 80.38 87 SER A C 1
ATOM 648 O O . SER A 1 87 ? -5.493 12.952 15.356 1.00 80.38 87 SER A O 1
ATOM 650 N N . SER A 1 88 ? -4.971 13.586 13.248 1.00 79.44 88 SER A N 1
ATOM 651 C CA . SER A 1 88 ? -6.062 12.914 12.541 1.00 79.44 88 SER A CA 1
ATOM 652 C C . SER A 1 88 ? -5.549 12.181 11.296 1.00 79.44 88 SER A C 1
ATOM 654 O O . SER A 1 88 ? -4.781 12.752 10.516 1.00 79.44 88 SER A O 1
ATOM 656 N N . ALA A 1 89 ? -5.947 10.923 11.094 1.00 78.69 89 ALA A N 1
ATOM 657 C CA . ALA A 1 89 ? -5.618 10.167 9.882 1.00 78.69 89 ALA A CA 1
ATOM 658 C C . ALA A 1 89 ? -6.828 9.436 9.301 1.00 78.69 89 ALA A C 1
ATOM 660 O O . ALA A 1 89 ? -7.575 8.776 10.021 1.00 78.69 89 ALA A O 1
ATOM 661 N N . THR A 1 90 ? -6.956 9.476 7.979 1.00 82.50 90 THR A N 1
ATOM 662 C CA . THR A 1 90 ? -7.802 8.562 7.207 1.00 82.50 90 THR A CA 1
ATOM 663 C C . THR A 1 90 ? -6.905 7.721 6.313 1.00 82.50 90 THR A C 1
ATOM 665 O O . THR A 1 90 ? -6.180 8.266 5.480 1.00 82.50 90 THR A O 1
ATOM 668 N N . THR A 1 91 ? -6.928 6.403 6.500 1.00 80.31 91 THR A N 1
ATOM 669 C CA . THR A 1 91 ? -6.057 5.473 5.771 1.00 80.31 91 THR A CA 1
ATOM 670 C C . THR A 1 91 ? -6.883 4.367 5.131 1.00 80.31 91 THR A C 1
ATOM 672 O O . THR A 1 91 ? -7.639 3.679 5.817 1.00 80.31 91 THR A O 1
ATOM 675 N N . SER A 1 92 ? -6.734 4.189 3.820 1.00 83.19 92 SER A N 1
ATOM 676 C CA . SER A 1 92 ? -7.381 3.117 3.062 1.00 83.19 92 SER A CA 1
ATOM 677 C C . SER A 1 92 ? -6.325 2.283 2.356 1.00 83.19 92 SER A C 1
ATOM 679 O O . SER A 1 92 ? -5.630 2.800 1.478 1.00 83.19 92 SER A O 1
ATOM 681 N N . ILE A 1 93 ? -6.210 1.014 2.752 1.00 78.25 93 ILE A N 1
ATOM 682 C CA . ILE A 1 93 ? -5.252 0.064 2.180 1.00 78.25 93 ILE A CA 1
ATOM 683 C C . ILE A 1 93 ? -5.942 -1.281 1.993 1.00 78.25 93 ILE A C 1
ATOM 685 O O . ILE A 1 93 ? -6.094 -1.984 2.981 1.00 78.25 93 ILE A O 1
ATOM 689 N N . PRO A 1 94 ? -6.397 -1.622 0.778 1.00 79.69 94 PRO A N 1
ATOM 690 C CA . PRO A 1 94 ? -6.930 -2.938 0.443 1.00 79.69 94 PRO A CA 1
ATOM 691 C C . PRO A 1 94 ? -6.008 -4.068 0.905 1.00 79.69 94 PRO A C 1
ATOM 693 O O . PRO A 1 94 ? -6.428 -4.875 1.729 1.00 79.69 94 PRO A O 1
ATOM 696 N N . ASP A 1 95 ? -4.7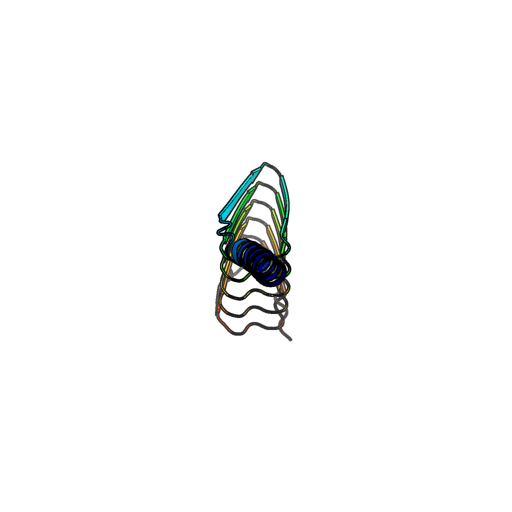46 -4.028 0.474 1.00 78.50 95 ASP A N 1
ATOM 697 C CA . ASP A 1 95 ? -3.788 -5.110 0.672 1.00 78.50 95 ASP A CA 1
ATOM 698 C C . ASP A 1 95 ? -2.572 -4.636 1.480 1.00 78.50 95 ASP A C 1
ATOM 700 O O . ASP A 1 95 ? -1.734 -3.851 1.017 1.00 78.50 95 ASP A O 1
ATOM 704 N N . LEU A 1 96 ? -2.457 -5.121 2.723 1.00 78.56 96 LEU A N 1
ATOM 705 C CA . LEU A 1 96 ? -1.309 -4.872 3.594 1.00 78.56 96 LEU A CA 1
ATOM 706 C C . LEU A 1 96 ? -0.587 -6.171 3.958 1.00 78.56 96 LEU A C 1
ATOM 708 O O . LEU A 1 96 ? -1.084 -7.005 4.719 1.00 78.56 96 LEU A O 1
ATOM 712 N N . VAL A 1 97 ? 0.659 -6.295 3.497 1.00 74.56 97 VAL A N 1
ATOM 713 C CA . VAL A 1 97 ? 1.413 -7.549 3.622 1.00 74.56 97 VAL A CA 1
ATOM 714 C C . VAL A 1 97 ? 2.224 -7.661 4.918 1.00 74.56 97 VAL A C 1
ATOM 716 O O . VAL A 1 97 ? 2.360 -8.765 5.434 1.00 74.56 97 VAL A O 1
ATOM 719 N N . VAL A 1 98 ? 2.789 -6.570 5.463 1.00 77.75 98 VAL A N 1
ATOM 720 C CA . VAL A 1 98 ? 3.820 -6.675 6.528 1.00 77.75 98 VAL A CA 1
ATOM 721 C C . VAL A 1 98 ? 3.551 -5.850 7.784 1.00 77.75 98 VAL A C 1
ATOM 723 O O . VAL A 1 98 ? 3.528 -6.416 8.874 1.00 77.75 98 VAL A O 1
ATOM 726 N N . SER A 1 99 ? 3.434 -4.523 7.708 1.00 82.00 99 SER A N 1
ATOM 727 C CA . SER A 1 99 ? 3.278 -3.734 8.937 1.00 82.00 99 SER A CA 1
ATOM 728 C C . SER A 1 99 ? 2.632 -2.376 8.722 1.00 82.00 99 SER A C 1
ATOM 730 O O . SER A 1 99 ? 2.961 -1.653 7.782 1.00 82.00 99 SER A O 1
ATOM 732 N N . MET A 1 100 ? 1.772 -1.989 9.661 1.00 79.94 100 MET A N 1
ATOM 733 C CA . MET A 1 100 ? 1.353 -0.600 9.818 1.00 79.94 100 MET A CA 1
ATOM 734 C C . MET A 1 100 ? 1.472 -0.169 11.276 1.00 79.94 100 MET A C 1
ATOM 736 O O . MET A 1 100 ? 1.001 -0.855 12.186 1.00 79.94 100 MET A O 1
ATOM 740 N N . MET A 1 101 ? 2.066 1.003 11.483 1.00 83.69 101 MET A N 1
ATOM 741 C CA . MET A 1 101 ? 2.058 1.715 12.751 1.00 83.69 101 MET A CA 1
ATOM 742 C C . MET A 1 101 ? 1.343 3.047 12.574 1.00 83.69 101 MET A C 1
ATOM 744 O O . MET A 1 101 ? 1.777 3.912 11.812 1.00 83.69 101 MET A O 1
ATOM 748 N N . LEU A 1 102 ? 0.263 3.219 13.322 1.00 79.25 102 LEU A N 1
ATOM 749 C CA . LEU A 1 102 ? -0.473 4.468 13.385 1.00 79.25 102 LEU A CA 1
ATOM 750 C C . LEU A 1 102 ? -0.257 5.062 14.777 1.00 79.25 102 LEU A C 1
ATOM 752 O O . LEU A 1 102 ? -0.424 4.370 15.771 1.00 79.25 102 LEU A O 1
ATOM 756 N N . SER A 1 103 ? 0.163 6.317 14.858 1.00 82.38 103 SER A N 1
ATOM 757 C CA . SER A 1 103 ? 0.344 7.072 16.100 1.00 82.38 103 SER A CA 1
ATOM 758 C C . SER A 1 103 ? -0.514 8.322 16.011 1.00 82.38 103 SER A C 1
ATOM 760 O O . SER A 1 103 ? -0.056 9.369 15.556 1.00 82.38 103 SER A O 1
ATOM 762 N N . THR A 1 104 ? -1.788 8.183 16.382 1.00 72.56 104 THR A N 1
ATOM 763 C CA . THR A 1 104 ? -2.782 9.241 16.200 1.00 72.56 104 THR A CA 1
ATOM 764 C C . THR A 1 104 ? -3.730 9.429 17.372 1.00 72.56 104 THR A C 1
ATOM 766 O O . THR A 1 104 ? -4.060 8.483 18.082 1.00 72.56 104 THR A O 1
ATOM 769 N N . SER A 1 105 ? -4.220 10.656 17.559 1.00 75.44 105 SER A N 1
ATOM 770 C CA . SER A 1 105 ? -5.296 10.925 18.525 1.00 75.44 105 SER A CA 1
ATOM 771 C C . SER A 1 105 ? -6.656 10.464 18.002 1.00 75.44 105 SER A C 1
ATOM 773 O O . SER A 1 105 ? -7.471 9.979 18.779 1.00 75.44 105 SER A O 1
ATOM 775 N N . SER A 1 106 ? -6.884 10.586 16.693 1.00 74.69 106 SER A N 1
ATOM 776 C CA . SER A 1 106 ? -8.073 10.093 16.000 1.00 74.69 106 SER A CA 1
ATOM 777 C C . SER A 1 106 ? -7.673 9.482 14.663 1.00 74.69 106 SER A C 1
ATOM 779 O O . SER A 1 106 ? -6.865 10.058 13.933 1.00 74.69 106 SER A O 1
ATOM 781 N N . ALA A 1 107 ? -8.212 8.312 14.339 1.00 72.69 107 ALA A N 1
ATOM 782 C CA . ALA A 1 107 ? -7.988 7.710 13.037 1.00 72.69 107 ALA A CA 1
ATOM 783 C C . ALA A 1 107 ? -9.150 6.838 12.581 1.00 72.69 107 ALA A C 1
ATOM 785 O O . ALA A 1 107 ? -9.851 6.228 13.390 1.00 72.69 107 ALA A O 1
ATOM 786 N N . THR A 1 108 ? -9.288 6.763 11.263 1.00 79.88 108 THR A N 1
ATOM 787 C CA . THR A 1 108 ? -10.137 5.808 10.561 1.00 79.88 108 THR A CA 1
ATOM 788 C C . THR A 1 108 ? -9.259 5.018 9.607 1.00 79.88 108 THR A C 1
ATOM 790 O O . THR A 1 108 ? -8.595 5.596 8.741 1.00 79.88 108 THR A O 1
ATOM 793 N N . THR A 1 109 ? -9.263 3.698 9.768 1.00 76.25 109 THR A N 1
ATOM 794 C CA . THR A 1 109 ? -8.423 2.802 8.975 1.00 76.25 109 THR A CA 1
ATOM 795 C C . THR A 1 109 ? -9.266 1.676 8.396 1.00 76.25 109 THR A C 1
ATOM 797 O O . THR A 1 109 ? -9.970 0.985 9.131 1.00 76.25 109 THR A O 1
ATOM 800 N N . SER A 1 110 ? -9.193 1.504 7.078 1.00 80.19 110 SER A N 1
ATOM 801 C CA . SER A 1 110 ? -9.858 0.424 6.347 1.00 80.19 110 SER A CA 1
ATOM 802 C C . SER A 1 110 ? -8.806 -0.459 5.693 1.00 80.19 110 SER A C 1
ATOM 804 O O . SER A 1 110 ? -8.108 0.007 4.790 1.00 80.19 110 SER A O 1
ATOM 806 N N . ILE A 1 111 ? -8.697 -1.702 6.171 1.00 74.94 111 ILE A N 1
ATOM 807 C CA . ILE A 1 111 ? -7.755 -2.709 5.670 1.00 74.94 111 ILE A CA 1
ATOM 808 C C . ILE A 1 111 ? -8.474 -4.056 5.610 1.00 74.94 111 ILE A C 1
ATOM 810 O O . ILE A 1 111 ? -8.561 -4.728 6.638 1.00 74.94 111 ILE A O 1
ATOM 814 N N . PRO A 1 112 ? -9.074 -4.411 4.463 1.00 75.06 112 PRO A N 1
ATOM 815 C CA . PRO A 1 112 ? -9.770 -5.677 4.325 1.00 75.06 112 PRO A CA 1
ATOM 816 C C . PRO A 1 112 ? -8.811 -6.866 4.400 1.00 75.06 112 PRO A C 1
ATOM 818 O O . PRO A 1 112 ? -9.117 -7.820 5.112 1.00 75.06 112 PRO A O 1
ATOM 821 N N . ASP A 1 113 ? -7.639 -6.773 3.767 1.00 76.25 113 ASP A N 1
ATOM 822 C CA . ASP A 1 113 ? -6.680 -7.869 3.690 1.00 76.25 113 ASP A CA 1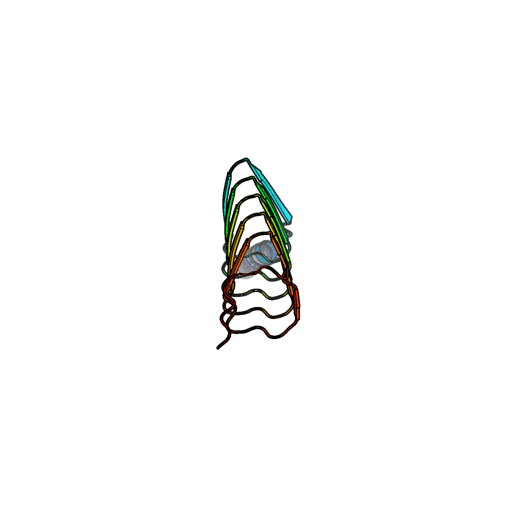
ATOM 823 C C . ASP A 1 113 ? -5.376 -7.499 4.411 1.00 76.25 113 ASP A C 1
ATOM 825 O O . ASP A 1 113 ? -4.468 -6.860 3.875 1.00 76.25 113 ASP A O 1
ATOM 829 N N . LEU A 1 114 ? -5.293 -7.903 5.684 1.00 75.75 114 LEU A N 1
ATOM 830 C CA . LEU A 1 114 ? -4.088 -7.785 6.503 1.00 75.75 114 LEU A CA 1
ATOM 831 C C . LEU A 1 114 ? -3.441 -9.158 6.698 1.00 75.75 114 LEU A C 1
ATOM 833 O O . LEU A 1 114 ? -3.990 -10.024 7.378 1.00 75.75 114 LEU A O 1
ATOM 837 N N . VAL A 1 115 ? -2.229 -9.334 6.172 1.00 75.44 115 VAL A N 1
ATOM 838 C CA . VAL A 1 115 ? -1.478 -10.598 6.301 1.00 75.44 115 VAL A CA 1
ATOM 839 C C . VAL A 1 115 ? -0.615 -10.642 7.574 1.00 75.44 115 VAL A C 1
ATOM 841 O O . VAL A 1 115 ? -0.225 -11.718 8.025 1.00 75.44 115 VAL A O 1
ATOM 844 N N . MET A 1 116 ? -0.313 -9.490 8.183 1.00 76.06 116 MET A N 1
ATOM 845 C CA . MET A 1 116 ? 0.660 -9.365 9.280 1.00 76.06 116 MET A CA 1
ATOM 846 C C . MET A 1 116 ? 0.198 -8.412 10.406 1.00 76.06 116 MET A C 1
ATOM 848 O O . MET A 1 116 ? -0.986 -8.300 10.700 1.00 76.06 116 MET A O 1
ATOM 852 N N . SER A 1 117 ? 1.137 -7.785 11.126 1.00 77.38 117 SER A N 1
ATOM 853 C CA . SER A 1 117 ? 0.896 -7.037 12.361 1.00 77.38 117 SER A CA 1
ATOM 854 C C . SER A 1 117 ? 0.490 -5.588 12.108 1.00 77.38 117 SER A C 1
ATOM 856 O O . SER A 1 117 ? 1.030 -4.902 11.237 1.00 77.38 117 SER A O 1
ATOM 858 N N . MET A 1 118 ? -0.406 -5.088 12.953 1.00 75.50 118 MET A N 1
ATOM 859 C CA . MET A 1 118 ? -0.810 -3.693 12.973 1.00 75.50 118 MET A CA 1
ATOM 860 C C . MET A 1 118 ? -0.806 -3.159 14.402 1.00 75.50 118 MET A C 1
ATOM 862 O O . MET A 1 118 ? -1.344 -3.792 15.311 1.00 75.50 118 MET A O 1
ATOM 866 N N . MET A 1 119 ? -0.221 -1.975 14.597 1.00 79.44 119 MET A N 1
ATOM 867 C CA . MET A 1 119 ? -0.206 -1.292 15.888 1.00 79.44 119 MET A CA 1
ATOM 868 C C . MET A 1 119 ? -0.962 0.031 15.799 1.00 79.44 119 MET A C 1
ATOM 870 O O . MET A 1 119 ? -0.626 0.913 15.007 1.00 79.44 119 MET A O 1
ATOM 874 N N . LEU A 1 120 ? -1.998 0.138 16.627 1.00 74.06 120 LEU A N 1
ATOM 875 C CA . LEU A 1 120 ? -2.962 1.231 16.662 1.00 74.06 120 LEU A CA 1
ATOM 876 C C . LEU A 1 120 ? -3.092 1.760 18.097 1.00 74.06 120 LEU A C 1
ATOM 878 O O . LEU A 1 120 ? -3.068 0.967 19.044 1.00 74.06 120 LEU A O 1
ATOM 882 N N . PRO A 1 121 ? -3.271 3.074 18.299 1.00 69.69 121 PRO A N 1
ATOM 883 C CA . PRO A 1 121 ? -3.554 3.631 19.609 1.00 69.69 121 PRO A CA 1
ATOM 884 C C . PRO A 1 121 ? -4.971 3.235 20.034 1.00 69.69 121 PRO A C 1
ATOM 886 O O . PRO A 1 121 ? -5.880 3.115 19.215 1.00 69.69 121 PRO A O 1
ATOM 889 N N . LYS A 1 122 ? -5.175 3.081 21.347 1.00 61.38 122 LYS A N 1
ATOM 890 C CA . LYS A 1 122 ? -6.432 2.617 21.973 1.00 61.38 122 LYS A CA 1
ATOM 891 C C . LYS A 1 122 ? -7.701 3.414 21.619 1.00 61.38 122 LYS A C 1
ATOM 893 O O . LYS A 1 122 ? -8.785 2.967 21.964 1.00 61.38 122 LYS A O 1
ATOM 898 N N . GLN A 1 123 ? -7.575 4.579 20.987 1.00 59.69 123 GLN A N 1
ATOM 899 C CA . GLN A 1 123 ? -8.658 5.543 20.759 1.00 59.69 123 GLN A CA 1
ATOM 900 C C . GLN A 1 123 ? -9.238 5.506 19.333 1.00 59.69 123 GLN A C 1
ATOM 902 O O . GLN A 1 123 ? -9.939 6.436 18.941 1.00 59.69 123 GLN A O 1
ATOM 907 N N . LEU A 1 124 ? -8.945 4.479 18.524 1.00 56.12 124 LEU A N 1
ATOM 908 C CA . LEU A 1 124 ? -9.439 4.451 17.146 1.00 56.12 124 LEU A CA 1
ATOM 909 C C . LEU A 1 124 ? -10.955 4.256 17.069 1.00 56.12 124 LEU A C 1
ATOM 911 O O . LEU A 1 124 ? -11.503 3.249 17.517 1.00 56.12 124 LEU A O 1
ATOM 915 N N . SER A 1 125 ? -11.615 5.206 16.414 1.00 55.09 125 SER A N 1
ATOM 916 C CA . SER A 1 125 ? -13.006 5.103 16.008 1.00 55.09 125 SER A CA 1
ATOM 917 C C . SER A 1 125 ? -13.092 4.381 14.664 1.00 55.09 125 SER A C 1
ATOM 919 O O . SER A 1 125 ? -12.707 4.931 13.635 1.00 55.09 125 SER A O 1
ATOM 921 N N . TYR A 1 126 ? -13.671 3.181 14.696 1.00 54.94 126 TYR A N 1
ATOM 922 C CA . TYR A 1 126 ? -14.068 2.372 13.541 1.00 54.94 126 TYR A CA 1
ATOM 923 C C . TYR A 1 126 ? -12.914 1.681 12.794 1.00 54.94 126 TYR A C 1
ATOM 925 O O . TYR A 1 126 ? -12.222 2.263 11.961 1.00 54.94 126 TYR A O 1
ATOM 933 N N . TYR A 1 127 ? -12.767 0.388 13.087 1.00 57.44 127 TYR A N 1
ATOM 934 C CA . TYR A 1 127 ? -11.983 -0.566 12.311 1.00 57.44 127 TYR A CA 1
ATOM 935 C C . TYR A 1 127 ? -12.964 -1.531 11.644 1.00 57.44 127 TYR A C 1
ATOM 937 O O . TYR A 1 127 ? -13.831 -2.081 12.327 1.00 57.44 127 TYR A O 1
ATOM 945 N N . LYS A 1 128 ? -12.859 -1.726 10.329 1.00 54.19 128 LYS A N 1
ATOM 946 C CA . LYS A 1 128 ? -13.719 -2.651 9.582 1.00 54.19 128 LYS A CA 1
ATOM 947 C C . LYS A 1 128 ? -12.862 -3.753 8.962 1.00 54.19 128 LYS A C 1
ATOM 949 O O . LYS A 1 128 ? -12.197 -3.504 7.964 1.00 54.19 128 LYS A O 1
ATOM 954 N N . TYR A 1 129 ? -12.887 -4.930 9.588 1.00 47.50 129 TYR A N 1
ATOM 955 C CA . TYR A 1 129 ? -12.475 -6.194 8.968 1.00 47.50 129 TYR A CA 1
ATOM 956 C C . TYR A 1 129 ? -13.658 -6.776 8.170 1.00 47.50 129 TYR A C 1
ATOM 958 O O . TYR A 1 129 ? -14.807 -6.514 8.556 1.00 47.50 129 TYR A O 1
ATOM 966 N N . PRO A 1 130 ? -13.423 -7.526 7.080 1.00 48.50 130 PRO A N 1
ATOM 967 C CA . PRO A 1 130 ? -14.392 -8.498 6.581 1.00 48.50 130 PRO A CA 1
ATOM 968 C C . PRO A 1 130 ? -14.709 -9.583 7.622 1.00 48.50 130 PRO A C 1
ATOM 970 O O . PRO A 1 130 ? -13.819 -9.929 8.434 1.00 48.50 130 PRO A O 1
#

Organism: Sinanodonta woodiana (NCBI:txid1069815)

Secondary structure (DSSP, 8-state):
-HHHHHHHHHHHHHHHHHHHHTT---EEEEEEEEEEEE-SEESSEEEEEEEEEEEE-SEE-SEEEEEEEEEEEE-SEE-SEEEEEEEEEEEE-SEE-SEEEEEEEEEEEE-SEE-SEEE--TT---EE--

Foldseek 3Di:
DVVVVVVVVVVVVVVVVVVVVVVPQDAAEDEEQEDEDEDAEAQHEYEYEHQEYEYEYAYANEEYAYAYQEYEYEYADAHYEYEYAYQEYEYEYAAHHYEYEYRYVEYDYEYAHHNYDYHDDPNYDDYDYD

Radius of gyration: 18.65 Å; chains: 1; bounding box: 42×34×62 Å